Protein AF-A0A5B9T7N8-F1 (afdb_monomer_lite)

pLDDT: mean 96.8, std 2.48, range [81.75, 98.56]

Foldseek 3Di:
DALVVLVVLLVVVVVQCVVPNDVSADPLSLLSNLLSLQCVQLVVQRLLSCLLVVCNCSNQVDCSLVSLVVLVQDQVSVLSPVSNVLCVVCSVVSNVVSVVPDDSVNSCVVSVVRVVSSVSCVVRVVVSSVSVVVSCVVVVVNSDD

Secondary structure (DSSP, 8-state):
--HHHHHHHHHHHHHHHHHH-GGGS-HHHHHHHHHHHHHHHHHHHHHHHHHHTT-HHHHHTSTHHHHHHHTT--HHHHHHHHHHHHHHHHHHHHHHHHHTT--HHHHHHHTGGGHHHHHHHHTTHHHHHHHHHHHHHHTGGGT--

Radius of gyration: 15.0 Å; chains: 1; bounding box: 34×33×37 Å

Structure (mmCIF, N/CA/C/O backbone):
data_AF-A0A5B9T7N8-F1
#
_entry.id   AF-A0A5B9T7N8-F1
#
loop_
_atom_site.group_PDB
_atom_site.id
_atom_site.type_symbol
_atom_site.label_atom_id
_atom_site.label_alt_id
_atom_site.label_comp_id
_atom_site.label_asym_id
_atom_site.label_entity_id
_atom_site.label_seq_id
_atom_site.pdbx_PDB_ins_code
_atom_site.Cartn_x
_atom_site.Cartn_y
_atom_site.Cartn_z
_atom_site.occupancy
_atom_site.B_iso_or_equiv
_atom_site.auth_seq_id
_atom_site.auth_comp_id
_atom_site.auth_asym_id
_atom_site.auth_atom_id
_atom_site.pdbx_PDB_model_num
ATOM 1 N N . MET A 1 1 ? 16.228 -8.673 -9.950 1.00 86.31 1 MET A N 1
ATOM 2 C CA . MET A 1 1 ? 16.091 -8.116 -8.594 1.00 86.31 1 MET A CA 1
ATOM 3 C C . MET A 1 1 ? 15.338 -9.113 -7.751 1.00 86.31 1 MET A C 1
ATOM 5 O O . MET A 1 1 ? 14.657 -9.971 -8.307 1.00 86.31 1 MET A O 1
ATOM 9 N N . LYS A 1 2 ? 15.495 -9.010 -6.444 1.00 92.44 2 LYS A N 1
ATOM 10 C CA . LYS A 1 2 ? 14.717 -9.712 -5.429 1.00 92.44 2 LYS A CA 1
ATOM 11 C C . LYS A 1 2 ? 13.847 -8.698 -4.670 1.00 92.44 2 LYS A C 1
ATOM 13 O O . LYS A 1 2 ? 14.102 -7.501 -4.803 1.00 92.44 2 LYS A O 1
ATOM 18 N N . PRO A 1 3 ? 12.871 -9.142 -3.858 1.00 92.94 3 PRO A N 1
ATOM 19 C CA . PRO A 1 3 ? 12.032 -8.232 -3.076 1.00 92.94 3 PRO A CA 1
ATOM 20 C C . PRO A 1 3 ? 12.842 -7.263 -2.200 1.00 92.94 3 PRO A C 1
ATOM 22 O O . PRO A 1 3 ? 12.535 -6.077 -2.161 1.00 92.94 3 PRO A O 1
ATOM 25 N N . GLU A 1 4 ? 13.935 -7.739 -1.592 1.00 95.19 4 GLU A N 1
ATOM 26 C CA . GLU A 1 4 ? 14.867 -6.926 -0.791 1.00 95.19 4 GLU A CA 1
ATOM 27 C C . GLU A 1 4 ? 15.391 -5.683 -1.538 1.00 95.19 4 GLU A C 1
ATOM 29 O O . GLU A 1 4 ? 15.410 -4.595 -0.966 1.00 95.19 4 GLU A O 1
ATOM 34 N N . ASP A 1 5 ? 15.699 -5.80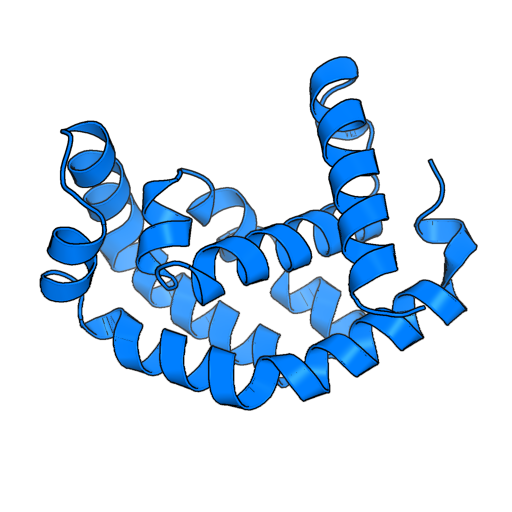6 -2.836 1.00 96.06 5 ASP A N 1
ATOM 35 C CA . ASP A 1 5 ? 16.168 -4.682 -3.660 1.00 96.06 5 ASP A CA 1
ATOM 36 C C . ASP A 1 5 ? 15.062 -3.623 -3.860 1.00 96.06 5 ASP A C 1
ATOM 38 O O . ASP A 1 5 ? 15.328 -2.424 -3.940 1.00 96.06 5 ASP A O 1
ATOM 42 N N . LEU A 1 6 ? 13.802 -4.058 -3.969 1.00 97.31 6 LEU A N 1
ATOM 43 C CA . LEU A 1 6 ? 12.656 -3.170 -4.184 1.00 97.31 6 LEU A CA 1
ATOM 44 C C . LEU A 1 6 ? 12.303 -2.403 -2.903 1.00 97.31 6 LEU A C 1
ATOM 46 O O . LEU A 1 6 ? 11.997 -1.213 -2.976 1.00 97.31 6 LEU A O 1
ATOM 50 N N . PHE A 1 7 ? 12.420 -3.039 -1.735 1.00 97.25 7 PHE A N 1
ATOM 51 C CA . PHE A 1 7 ? 12.289 -2.358 -0.443 1.00 97.25 7 PHE A CA 1
ATOM 52 C C . PHE A 1 7 ? 13.414 -1.343 -0.194 1.00 97.25 7 PHE A C 1
ATOM 54 O O . PHE A 1 7 ? 13.165 -0.272 0.367 1.00 97.25 7 PHE A O 1
ATOM 61 N N . GLU A 1 8 ? 14.637 -1.623 -0.654 1.00 97.06 8 GLU A N 1
ATOM 62 C CA . GLU A 1 8 ? 15.735 -0.653 -0.598 1.00 97.06 8 GLU A CA 1
ATOM 63 C C . GLU A 1 8 ? 15.440 0.578 -1.472 1.00 97.06 8 GLU A C 1
ATOM 65 O O . GLU A 1 8 ? 15.588 1.711 -1.011 1.00 97.06 8 GLU A O 1
ATOM 70 N N . LEU A 1 9 ? 14.936 0.376 -2.697 1.00 97.38 9 LEU A N 1
ATOM 71 C CA . LEU A 1 9 ? 14.468 1.472 -3.555 1.00 97.38 9 LEU A CA 1
ATOM 72 C C . LEU A 1 9 ? 13.320 2.257 -2.912 1.00 97.38 9 LEU A C 1
ATOM 74 O O . LEU A 1 9 ? 13.321 3.483 -2.952 1.00 97.38 9 LEU A O 1
ATOM 78 N N . SER A 1 10 ? 12.364 1.569 -2.286 1.00 97.12 10 SER A N 1
ATOM 79 C CA . SER A 1 10 ? 11.257 2.219 -1.582 1.00 97.12 10 SER A CA 1
ATOM 80 C C . SER A 1 10 ? 11.743 3.098 -0.428 1.00 97.12 10 SER A C 1
ATOM 82 O O . SER A 1 10 ? 11.194 4.178 -0.233 1.00 97.12 10 SER A O 1
ATOM 84 N N . THR A 1 11 ? 12.766 2.669 0.316 1.00 97.06 11 THR A N 1
ATOM 85 C CA . THR A 1 11 ? 13.424 3.509 1.337 1.00 97.06 11 THR A CA 1
ATOM 86 C C . THR A 1 11 ? 14.068 4.735 0.682 1.00 97.06 11 THR A C 1
ATOM 88 O O . THR A 1 11 ? 13.821 5.859 1.105 1.00 97.06 11 THR A O 1
ATOM 91 N N . GLN A 1 12 ? 14.765 4.501 -0.440 1.00 97.12 12 GLN A N 1
ATOM 92 C CA . GLN A 1 12 ? 15.235 5.486 -1.429 1.00 97.12 12 GLN A CA 1
ATOM 93 C C . GLN A 1 12 ? 14.254 6.655 -1.638 1.00 97.12 12 GLN A C 1
ATOM 95 O O . GLN A 1 12 ? 14.575 7.845 -1.606 1.00 97.12 12 GLN A O 1
ATOM 100 N N . TYR A 1 13 ? 13.017 6.261 -1.925 1.00 97.31 13 TYR A N 1
ATOM 101 C CA . TYR A 1 13 ? 11.940 7.149 -2.333 1.00 97.31 13 TYR A CA 1
ATOM 102 C C . TYR A 1 13 ? 11.304 7.890 -1.163 1.00 97.31 13 TYR A C 1
ATOM 104 O O . TYR A 1 13 ? 10.934 9.048 -1.343 1.00 97.31 13 TYR A O 1
ATOM 112 N N . TRP A 1 14 ? 11.207 7.265 0.014 1.00 95.50 14 TRP A N 1
ATOM 113 C CA . TRP A 1 14 ? 10.754 7.945 1.229 1.00 95.50 14 TRP A CA 1
ATOM 114 C C . TRP A 1 14 ? 11.659 9.122 1.579 1.00 95.50 14 TRP A C 1
ATOM 116 O O . TRP A 1 14 ? 11.161 10.238 1.705 1.00 95.50 14 TRP A O 1
ATOM 126 N N . ASP A 1 15 ? 12.976 8.904 1.609 1.00 96.06 15 ASP A N 1
ATOM 127 C CA . ASP A 1 15 ? 13.947 9.967 1.898 1.00 96.06 15 ASP A CA 1
ATOM 128 C C . ASP A 1 15 ? 13.787 11.142 0.917 1.00 96.06 15 ASP A C 1
ATOM 130 O O . ASP A 1 15 ? 13.760 12.313 1.297 1.00 96.06 15 ASP A O 1
ATOM 134 N N . ARG A 1 16 ? 13.605 10.836 -0.372 1.00 94.94 16 ARG A N 1
ATOM 135 C CA . ARG A 1 16 ? 13.425 11.858 -1.406 1.00 94.94 16 ARG A CA 1
ATOM 136 C C . ARG A 1 16 ? 12.097 12.608 -1.286 1.00 94.94 16 ARG A C 1
ATOM 138 O O . ARG A 1 16 ? 12.072 13.817 -1.515 1.00 94.94 16 ARG A O 1
ATOM 145 N N . LEU A 1 17 ? 11.009 11.920 -0.940 1.00 93.81 17 LEU A N 1
ATOM 146 C CA . LEU A 1 17 ? 9.712 12.553 -0.692 1.00 93.81 17 LEU A CA 1
ATOM 147 C C . LEU A 1 17 ? 9.773 13.514 0.490 1.00 93.81 17 LEU A C 1
ATOM 149 O O . LEU A 1 17 ? 9.243 14.620 0.386 1.00 93.81 17 LEU A O 1
ATOM 153 N N . ASP A 1 18 ? 10.446 13.118 1.567 1.00 93.88 18 ASP A N 1
ATOM 154 C CA . ASP A 1 18 ? 10.607 13.948 2.759 1.00 93.88 18 ASP A CA 1
ATOM 155 C C . ASP A 1 18 ? 11.441 15.204 2.465 1.00 93.88 18 ASP A C 1
ATOM 157 O O . ASP A 1 18 ? 11.131 16.294 2.951 1.00 93.88 18 ASP A O 1
ATOM 161 N N . GLU A 1 19 ? 12.474 15.087 1.626 1.00 95.25 19 GLU A N 1
ATOM 162 C CA . GLU A 1 19 ? 13.345 16.210 1.267 1.00 95.25 19 GLU A CA 1
ATOM 163 C C . 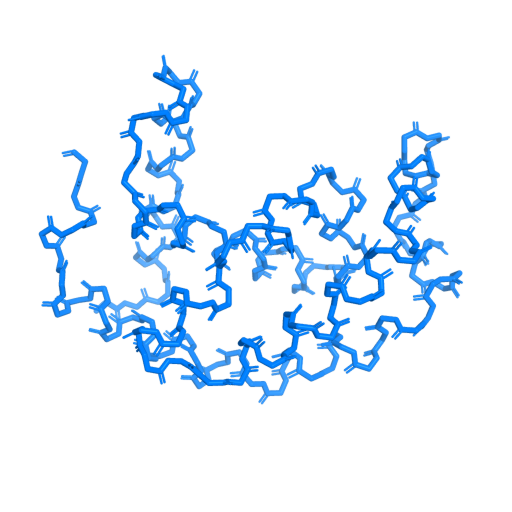GLU A 1 19 ? 12.758 17.142 0.194 1.00 95.25 19 GLU A C 1
ATOM 165 O O . GLU A 1 19 ? 12.976 18.356 0.239 1.00 95.25 19 GLU A O 1
ATOM 170 N N . GLN A 1 20 ? 12.074 16.588 -0.813 1.00 95.06 20 GLN A N 1
ATOM 171 C CA . GLN A 1 20 ? 11.763 17.286 -2.072 1.00 95.06 20 GLN A CA 1
ATOM 172 C C . GLN A 1 20 ? 10.266 17.297 -2.425 1.00 95.06 20 GLN A C 1
ATOM 174 O O . GLN A 1 20 ? 9.869 17.978 -3.372 1.00 95.06 20 GLN A O 1
ATOM 179 N N . GLY A 1 21 ? 9.426 16.593 -1.663 1.00 92.56 21 GLY A N 1
ATOM 180 C CA . GLY A 1 21 ? 7.979 16.524 -1.859 1.00 92.56 21 GLY A CA 1
ATOM 181 C C . GLY A 1 21 ? 7.537 15.561 -2.965 1.00 92.56 21 GLY A C 1
ATOM 182 O O . GLY A 1 21 ? 8.349 14.957 -3.665 1.00 92.56 21 GLY A O 1
ATOM 183 N N . ALA A 1 22 ? 6.216 15.431 -3.137 1.00 88.31 22 ALA A N 1
ATOM 184 C CA . ALA A 1 22 ? 5.593 14.446 -4.030 1.00 88.31 22 ALA A CA 1
ATOM 185 C C . ALA A 1 22 ? 6.049 14.538 -5.498 1.00 88.31 22 ALA A C 1
ATOM 187 O O . ALA A 1 22 ? 6.257 13.516 -6.136 1.00 88.31 22 ALA A O 1
ATOM 188 N N . GLU A 1 23 ? 6.285 15.742 -6.026 1.00 92.75 23 GLU A N 1
ATOM 189 C CA . GLU A 1 23 ? 6.701 15.938 -7.428 1.00 92.75 23 GLU A CA 1
ATOM 190 C C . GLU A 1 23 ? 8.119 15.422 -7.735 1.00 92.75 23 GLU A C 1
ATOM 192 O O . GLU A 1 23 ? 8.541 15.394 -8.892 1.00 92.75 23 GLU A O 1
ATOM 197 N N . SER A 1 24 ? 8.874 15.024 -6.708 1.00 94.38 24 SER A N 1
ATOM 198 C CA . SER A 1 24 ? 10.234 14.505 -6.854 1.00 94.38 24 SER A CA 1
ATOM 199 C C . SER A 1 24 ? 10.299 13.071 -7.384 1.00 94.38 24 SER A C 1
ATOM 201 O O . SER A 1 24 ? 11.382 12.648 -7.807 1.00 94.38 24 SER A O 1
ATOM 203 N N . LEU A 1 25 ? 9.173 12.347 -7.367 1.00 96.75 25 LEU A N 1
ATOM 204 C CA . LEU A 1 25 ? 9.037 10.983 -7.864 1.00 96.75 25 LEU A CA 1
ATOM 205 C C . LEU A 1 25 ? 8.182 10.937 -9.133 1.00 96.75 25 LEU A C 1
ATOM 207 O O . LEU A 1 25 ? 7.244 11.707 -9.320 1.00 96.75 25 LEU A O 1
ATOM 211 N N . ASN A 1 26 ? 8.492 9.985 -10.011 1.00 96.44 26 ASN A N 1
ATOM 212 C CA . ASN A 1 26 ? 7.649 9.667 -11.160 1.00 96.44 26 ASN A CA 1
ATOM 213 C C . ASN A 1 26 ? 6.567 8.625 -10.806 1.00 96.44 26 ASN A C 1
ATOM 215 O O . ASN A 1 26 ? 6.631 7.958 -9.772 1.00 96.44 26 ASN A O 1
ATOM 219 N N . ASP A 1 27 ? 5.595 8.432 -11.700 1.00 96.31 27 ASP A N 1
ATOM 220 C CA . ASP A 1 27 ? 4.468 7.507 -11.499 1.00 96.31 27 ASP A CA 1
ATOM 221 C C . ASP A 1 27 ? 4.888 6.057 -11.177 1.00 96.31 27 ASP A C 1
ATOM 223 O O . ASP A 1 27 ? 4.217 5.361 -10.410 1.00 96.31 27 ASP A O 1
ATOM 227 N N . GLU A 1 28 ? 5.986 5.572 -11.762 1.00 97.62 28 GLU A N 1
ATOM 228 C CA . GLU A 1 28 ? 6.484 4.205 -11.551 1.00 97.62 28 GLU A CA 1
ATOM 229 C C . GLU A 1 28 ? 7.100 4.072 -10.152 1.00 97.62 28 GLU A C 1
ATOM 231 O O . GLU A 1 28 ? 6.868 3.078 -9.465 1.00 97.62 28 GLU A O 1
ATOM 236 N N . GLN A 1 29 ? 7.814 5.103 -9.694 1.00 97.81 29 GLN A N 1
ATOM 237 C CA . GLN A 1 29 ? 8.379 5.182 -8.345 1.00 97.81 29 GLN A CA 1
ATOM 238 C C . GLN A 1 29 ? 7.280 5.295 -7.284 1.00 97.81 29 GLN A C 1
ATOM 240 O O . GLN A 1 29 ? 7.313 4.558 -6.302 1.00 97.81 29 GLN A O 1
ATOM 245 N N . HIS A 1 30 ? 6.255 6.124 -7.514 1.00 97.44 30 HIS A N 1
ATOM 246 C CA . HIS A 1 30 ? 5.074 6.182 -6.646 1.00 97.44 30 HIS A CA 1
ATOM 247 C C . HIS A 1 30 ? 4.346 4.836 -6.565 1.00 97.44 30 HIS A C 1
ATOM 249 O O . HIS A 1 30 ? 3.921 4.430 -5.484 1.00 97.44 30 HIS A O 1
ATOM 255 N N . THR A 1 31 ? 4.234 4.122 -7.690 1.00 97.94 31 THR A N 1
ATOM 256 C CA . THR A 1 31 ? 3.630 2.782 -7.724 1.00 97.94 31 THR A CA 1
ATOM 257 C C . THR A 1 31 ? 4.452 1.783 -6.909 1.00 97.94 31 THR A C 1
ATOM 259 O O . THR A 1 31 ? 3.872 1.032 -6.127 1.00 97.94 31 THR A O 1
ATOM 262 N N . LEU A 1 32 ? 5.785 1.780 -7.052 1.00 98.06 32 LEU A N 1
ATOM 263 C CA . LEU A 1 32 ? 6.656 0.892 -6.274 1.00 98.06 32 LEU A CA 1
ATOM 264 C C . LEU A 1 32 ? 6.573 1.205 -4.777 1.00 98.06 32 LEU A C 1
ATOM 266 O O . LEU A 1 32 ? 6.405 0.295 -3.972 1.00 98.06 32 LEU A O 1
ATOM 270 N N . LEU A 1 33 ? 6.620 2.490 -4.423 1.00 97.56 33 LEU A N 1
ATOM 271 C CA . LEU A 1 33 ? 6.480 2.958 -3.050 1.00 97.56 33 LEU A CA 1
ATOM 272 C C . LEU A 1 33 ? 5.160 2.493 -2.424 1.00 97.56 33 LEU A C 1
ATOM 274 O O . LEU A 1 33 ? 5.151 1.951 -1.322 1.00 97.56 33 LEU A O 1
ATOM 278 N N . ALA A 1 34 ? 4.046 2.667 -3.142 1.00 97.88 34 ALA A N 1
ATOM 279 C CA . ALA A 1 34 ? 2.733 2.229 -2.685 1.00 97.88 34 ALA A CA 1
ATOM 280 C C . ALA A 1 34 ? 2.653 0.703 -2.528 1.00 97.88 34 ALA A C 1
ATOM 282 O O . ALA A 1 34 ? 2.061 0.232 -1.562 1.00 97.88 34 ALA A O 1
ATOM 283 N N . LEU A 1 35 ? 3.257 -0.068 -3.441 1.00 97.94 35 LEU A N 1
ATOM 284 C CA . LEU A 1 35 ? 3.284 -1.532 -3.371 1.00 97.94 35 LEU A CA 1
ATOM 285 C C . LEU A 1 35 ? 4.102 -2.039 -2.172 1.00 97.94 35 LEU A C 1
ATOM 287 O O . LEU A 1 35 ? 3.631 -2.914 -1.451 1.00 97.94 35 LEU A O 1
ATOM 291 N N . CYS A 1 36 ? 5.291 -1.479 -1.932 1.00 97.94 36 CYS A N 1
ATOM 292 C CA . CYS A 1 36 ? 6.114 -1.827 -0.771 1.00 97.94 36 CYS A CA 1
ATOM 293 C C . CYS A 1 36 ? 5.430 -1.445 0.546 1.00 97.94 36 CYS A C 1
ATOM 295 O O . CYS A 1 36 ? 5.447 -2.223 1.497 1.00 97.94 36 CYS A O 1
ATOM 297 N N . TYR A 1 37 ? 4.805 -0.266 0.604 1.00 97.56 37 TYR A N 1
A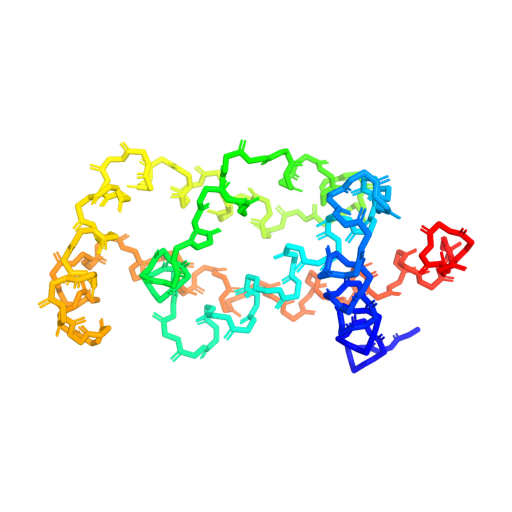TOM 298 C CA . TYR A 1 37 ? 4.086 0.172 1.797 1.00 97.56 37 TYR A CA 1
ATOM 299 C C . TYR A 1 37 ? 2.847 -0.692 2.073 1.00 97.56 37 TYR A C 1
ATOM 301 O O . TYR A 1 37 ? 2.632 -1.105 3.210 1.00 97.56 37 TYR A O 1
ATOM 309 N N . LEU A 1 38 ? 2.073 -1.015 1.029 1.00 98.06 38 LEU A N 1
ATOM 310 C CA . LEU A 1 38 ? 0.957 -1.959 1.094 1.00 98.06 38 LEU A CA 1
ATOM 311 C C . LEU A 1 38 ? 1.394 -3.289 1.711 1.00 98.06 38 LEU A C 1
ATOM 313 O O . LEU A 1 38 ? 0.782 -3.725 2.680 1.00 98.06 38 LEU A O 1
ATOM 317 N N . ASP A 1 39 ? 2.439 -3.910 1.160 1.00 98.19 39 ASP A N 1
ATOM 318 C CA . ASP A 1 39 ? 2.914 -5.212 1.631 1.00 98.19 39 ASP A CA 1
ATOM 319 C C . ASP A 1 39 ? 3.346 -5.141 3.096 1.00 98.19 39 ASP A C 1
ATOM 321 O O . ASP A 1 39 ? 2.861 -5.911 3.918 1.00 98.19 39 ASP A O 1
ATOM 325 N N . ALA A 1 40 ? 4.156 -4.144 3.466 1.00 97.69 40 ALA A N 1
ATOM 326 C CA . ALA A 1 40 ? 4.606 -3.977 4.845 1.00 97.69 40 ALA A CA 1
ATOM 327 C C . ALA A 1 40 ? 3.437 -3.894 5.844 1.00 97.69 40 ALA A C 1
ATOM 329 O O . ALA A 1 40 ? 3.461 -4.569 6.871 1.00 97.69 40 ALA A O 1
ATOM 330 N N . GLN A 1 41 ? 2.396 -3.111 5.538 1.00 98.25 41 GLN A N 1
ATOM 331 C CA . GLN A 1 41 ? 1.261 -2.951 6.453 1.00 98.25 41 GLN A CA 1
ATOM 332 C C . GLN A 1 41 ? 0.329 -4.165 6.466 1.00 98.25 41 GLN A C 1
ATOM 334 O O . GLN A 1 41 ? -0.120 -4.582 7.535 1.00 98.25 41 GLN A O 1
ATOM 339 N N . VAL A 1 42 ? 0.043 -4.758 5.302 1.00 98.12 42 VAL A N 1
ATOM 340 C CA . VAL A 1 42 ? -0.881 -5.897 5.217 1.00 98.12 42 VAL A CA 1
ATOM 341 C C . VAL A 1 42 ? -0.271 -7.152 5.842 1.00 98.12 42 VAL A C 1
ATOM 343 O O . VAL A 1 42 ? -0.982 -7.896 6.515 1.00 98.12 42 VAL A O 1
ATOM 346 N N . GLN A 1 43 ? 1.039 -7.366 5.712 1.00 97.12 43 GLN A N 1
ATOM 347 C CA . GLN A 1 43 ? 1.738 -8.472 6.380 1.00 97.12 43 GLN A CA 1
ATOM 348 C C . GLN A 1 43 ? 1.788 -8.309 7.907 1.00 97.12 43 GLN A C 1
ATOM 350 O O . GLN A 1 43 ? 1.813 -9.306 8.626 1.00 97.12 43 GLN A O 1
ATOM 355 N N . GLU A 1 44 ? 1.796 -7.073 8.417 1.00 97.38 44 GLU A N 1
ATOM 356 C CA . GLU A 1 44 ? 1.861 -6.802 9.857 1.00 97.38 44 GLU A CA 1
ATOM 357 C C . GLU A 1 44 ? 0.483 -6.852 10.536 1.00 97.38 44 GLU A C 1
ATOM 359 O O . GLU A 1 44 ? 0.330 -7.483 11.582 1.00 97.38 44 GLU A O 1
ATOM 364 N N . GLY A 1 45 ? -0.532 -6.223 9.937 1.00 97.12 45 GLY A N 1
ATOM 365 C CA . GLY A 1 45 ? -1.858 -6.089 10.551 1.00 97.12 45 GLY A CA 1
ATOM 366 C C . GLY A 1 45 ? -3.015 -5.963 9.560 1.00 97.12 45 GLY A C 1
ATOM 367 O O . GLY A 1 45 ? -4.093 -5.483 9.920 1.00 97.12 45 GLY A O 1
ATOM 368 N N . GLY A 1 46 ? -2.817 -6.393 8.315 1.00 98.25 46 GLY A N 1
ATOM 369 C CA . GLY A 1 46 ? -3.857 -6.393 7.291 1.00 98.25 46 GLY A CA 1
ATOM 370 C C . GLY A 1 46 ? -4.189 -5.009 6.723 1.00 98.25 46 GLY A C 1
ATOM 371 O O . GLY A 1 46 ? -3.562 -3.992 7.030 1.00 98.25 46 GLY A O 1
ATOM 372 N N . PHE A 1 47 ? -5.227 -4.950 5.892 1.00 98.56 47 PHE A N 1
ATOM 373 C CA . PHE A 1 47 ? -5.714 -3.702 5.300 1.00 98.56 47 PHE A CA 1
ATOM 374 C C . PHE A 1 47 ? -6.205 -2.699 6.347 1.00 98.56 47 PHE A C 1
ATOM 376 O O . PHE A 1 47 ? -6.119 -1.492 6.132 1.00 98.56 47 PHE A O 1
ATOM 383 N N . VAL A 1 48 ? -6.690 -3.170 7.497 1.00 98.50 48 VAL A N 1
ATOM 384 C CA . VAL A 1 48 ? -7.070 -2.277 8.598 1.00 98.50 48 VAL A CA 1
ATOM 385 C C . VAL A 1 48 ? -5.849 -1.548 9.157 1.00 98.50 48 VAL A C 1
ATOM 387 O O . VAL A 1 48 ? -5.950 -0.350 9.405 1.00 98.50 48 VAL A O 1
ATOM 390 N N . GLN A 1 49 ? -4.693 -2.213 9.290 1.00 98.44 49 GLN A N 1
ATOM 391 C CA . GLN A 1 49 ? -3.447 -1.541 9.670 1.00 98.44 49 GLN A CA 1
ATOM 392 C C . GLN A 1 49 ? -3.040 -0.496 8.629 1.00 98.44 49 GLN A C 1
ATOM 394 O O . GLN A 1 49 ? -2.785 0.646 8.997 1.00 98.44 49 GLN A O 1
ATOM 399 N N . LEU A 1 50 ? -3.072 -0.843 7.336 1.00 98.44 50 LEU A N 1
ATOM 400 C CA . LEU A 1 50 ? -2.785 0.101 6.246 1.00 98.44 50 LEU A CA 1
ATOM 401 C C . LEU A 1 50 ? -3.623 1.388 6.340 1.00 98.44 50 LEU A C 1
ATOM 403 O O . LEU A 1 50 ? -3.137 2.483 6.062 1.00 98.44 50 LEU A O 1
ATOM 407 N N . ILE A 1 51 ? -4.901 1.251 6.686 1.00 98.38 51 ILE A N 1
ATOM 408 C CA . ILE A 1 51 ? -5.816 2.385 6.816 1.00 98.38 51 ILE A CA 1
ATOM 409 C C . ILE A 1 51 ? -5.535 3.153 8.113 1.00 98.38 51 ILE A C 1
ATOM 411 O O . ILE A 1 51 ? -5.453 4.377 8.094 1.00 98.38 51 ILE A O 1
ATOM 415 N N . ALA A 1 52 ? -5.332 2.447 9.228 1.00 98.00 52 ALA A N 1
ATOM 416 C CA . ALA A 1 52 ? -5.069 3.041 10.536 1.00 98.00 52 ALA A CA 1
ATOM 417 C C . ALA A 1 52 ? -3.775 3.876 10.583 1.00 98.00 52 ALA A C 1
ATOM 419 O O . ALA A 1 52 ? -3.690 4.808 11.380 1.00 98.00 52 ALA A O 1
ATOM 420 N N . THR A 1 53 ? -2.788 3.600 9.721 1.00 95.75 53 THR A N 1
ATOM 421 C CA . THR A 1 53 ? -1.569 4.423 9.601 1.00 95.75 53 THR A CA 1
ATOM 422 C C . THR A 1 53 ? -1.769 5.729 8.821 1.00 95.75 53 THR A C 1
ATOM 424 O O . THR A 1 53 ? -0.831 6.518 8.716 1.00 95.75 53 THR A O 1
ATOM 427 N N . GLY A 1 54 ? -2.964 5.975 8.269 1.00 91.75 54 GLY A N 1
ATOM 428 C CA . GLY A 1 54 ? -3.295 7.189 7.512 1.00 91.75 54 GLY A CA 1
ATOM 429 C C . GLY A 1 54 ? -2.838 7.177 6.049 1.00 91.75 54 GLY A C 1
ATOM 430 O O . GLY A 1 54 ? -2.922 8.193 5.366 1.00 91.75 54 GLY A O 1
ATOM 431 N N . PHE A 1 55 ? -2.365 6.035 5.544 1.00 89.44 55 PHE A N 1
ATOM 432 C CA . PHE A 1 55 ? -1.901 5.875 4.158 1.00 89.44 55 PHE A CA 1
ATOM 433 C C . PHE A 1 55 ? -2.908 5.146 3.254 1.00 89.44 55 PHE A C 1
ATOM 435 O O . PHE A 1 55 ? -2.613 4.872 2.085 1.00 89.44 55 PHE A O 1
ATOM 442 N N . GLY A 1 56 ? -4.114 4.874 3.764 1.00 92.38 56 GLY A N 1
ATOM 443 C CA . GLY A 1 56 ? -5.203 4.253 3.011 1.00 92.38 56 GLY A CA 1
ATOM 444 C C . GLY A 1 56 ? -5.535 5.013 1.725 1.00 92.38 56 GLY A C 1
ATOM 445 O O . GLY A 1 56 ? -5.550 4.412 0.652 1.00 92.38 56 GLY A O 1
ATOM 446 N N . GLU A 1 57 ? -5.710 6.336 1.795 1.00 93.81 57 GLU A N 1
ATOM 447 C CA . GLU A 1 57 ? -5.979 7.181 0.621 1.00 93.81 57 GLU A CA 1
ATOM 448 C C . GLU A 1 57 ? -4.875 7.058 -0.441 1.00 93.81 57 GLU A C 1
ATOM 450 O O . GLU A 1 57 ? -5.161 6.833 -1.622 1.00 93.81 57 GLU A O 1
ATOM 455 N N . TYR A 1 58 ? -3.610 7.131 -0.017 1.00 93.25 58 TYR A N 1
ATOM 456 C CA . TYR A 1 58 ? -2.464 7.086 -0.921 1.00 93.25 58 TYR A CA 1
ATOM 457 C C . TYR A 1 58 ? -2.384 5.771 -1.711 1.00 93.25 58 TYR A C 1
ATOM 459 O O . TYR A 1 58 ? -2.035 5.793 -2.892 1.00 93.25 58 TYR A O 1
ATOM 467 N N . VAL A 1 59 ? -2.730 4.637 -1.094 1.00 95.69 59 VAL A N 1
ATOM 468 C CA . VAL A 1 59 ? -2.674 3.315 -1.742 1.00 95.69 59 VAL A CA 1
ATOM 469 C C . VAL A 1 59 ? -3.974 2.968 -2.478 1.00 95.69 59 VAL A C 1
ATOM 471 O O . VAL A 1 59 ? -3.926 2.382 -3.561 1.00 95.69 59 VAL A O 1
ATOM 474 N N . LEU A 1 60 ? -5.136 3.321 -1.919 1.00 96.75 60 LEU A N 1
ATOM 475 C CA . LEU A 1 60 ? -6.445 2.822 -2.364 1.00 96.75 60 LEU A CA 1
ATOM 476 C C . LEU A 1 60 ? -7.225 3.804 -3.250 1.00 96.75 60 LEU A C 1
ATOM 478 O O . LEU A 1 60 ? -8.102 3.374 -4.005 1.00 96.75 60 LEU A O 1
ATOM 482 N N . LEU A 1 61 ? -6.938 5.110 -3.195 1.00 93.56 61 LEU A N 1
ATOM 483 C CA . LEU A 1 61 ? -7.613 6.109 -4.038 1.00 93.56 61 LEU A CA 1
ATOM 484 C C . LEU A 1 61 ? -6.792 6.533 -5.260 1.00 93.56 61 LEU A C 1
ATOM 486 O 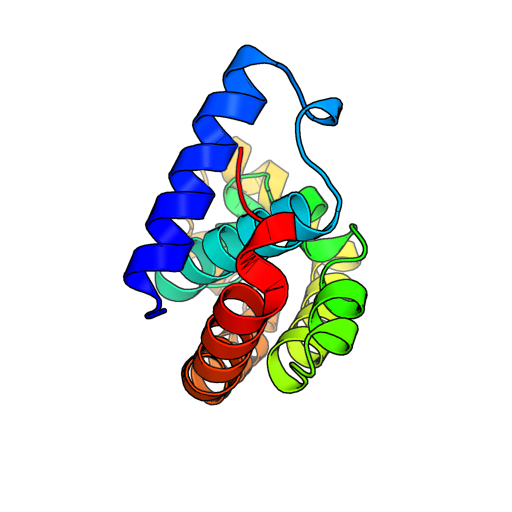O . LEU A 1 61 ? -7.384 6.885 -6.285 1.00 93.56 61 LEU A O 1
ATOM 490 N N . ASN A 1 62 ? -5.466 6.407 -5.207 1.00 92.94 62 ASN A N 1
ATOM 491 C CA . ASN A 1 62 ? -4.585 6.605 -6.359 1.00 92.94 62 ASN A CA 1
ATOM 492 C C . ASN A 1 62 ? -4.643 5.426 -7.355 1.00 92.94 62 ASN A C 1
ATOM 494 O O . ASN A 1 62 ? -5.045 4.317 -6.994 1.00 92.94 62 ASN A O 1
ATOM 498 N N . PRO A 1 63 ? -4.219 5.611 -8.624 1.00 94.19 63 PRO A N 1
ATOM 499 C CA . PRO A 1 63 ? -4.310 4.589 -9.674 1.00 94.19 63 PRO A CA 1
ATOM 500 C C . PRO A 1 63 ? -3.255 3.464 -9.556 1.00 94.19 63 PRO A C 1
ATOM 502 O O . PRO A 1 63 ? -2.732 2.985 -10.564 1.00 94.19 63 PRO A O 1
ATOM 505 N N . VAL A 1 64 ? -2.944 3.007 -8.338 1.00 95.94 64 VAL A N 1
ATOM 506 C CA . VAL A 1 64 ? -1.942 1.960 -8.067 1.00 95.94 64 VAL A CA 1
ATOM 507 C C . VAL A 1 64 ? -2.331 0.646 -8.747 1.00 95.94 64 VAL A C 1
ATOM 509 O O . VAL A 1 64 ? -1.524 0.065 -9.470 1.00 95.94 64 VAL A O 1
ATOM 512 N N . ALA A 1 65 ? -3.589 0.213 -8.612 1.00 97.00 65 ALA A N 1
ATOM 513 C CA . ALA A 1 65 ? -4.086 -1.009 -9.251 1.00 97.00 65 ALA A CA 1
ATOM 514 C C . ALA A 1 65 ? -3.917 -0.983 -10.785 1.00 97.00 65 ALA A C 1
ATOM 516 O O . ALA A 1 65 ? -3.537 -1.988 -11.389 1.00 97.00 65 ALA A O 1
ATOM 517 N N . ASP A 1 66 ? -4.138 0.171 -11.421 1.00 97.50 66 ASP A N 1
ATOM 518 C CA . ASP A 1 66 ? -3.940 0.344 -12.863 1.00 97.50 66 ASP A CA 1
ATOM 519 C C . ASP A 1 66 ? -2.464 0.327 -13.262 1.00 97.50 66 ASP A C 1
ATOM 521 O O . ASP A 1 66 ? -2.107 -0.279 -14.278 1.00 97.50 66 ASP A O 1
ATOM 525 N N . SER A 1 67 ? -1.589 0.942 -12.465 1.00 97.69 67 SER A N 1
ATOM 526 C CA . SER A 1 67 ? -0.142 0.857 -12.674 1.00 97.69 67 SER A CA 1
ATOM 527 C C . SER A 1 67 ? 0.367 -0.579 -12.575 1.00 97.69 67 SER A C 1
ATOM 529 O O . SER A 1 67 ? 1.055 -1.042 -13.483 1.00 97.69 67 SER A O 1
ATOM 531 N N . LEU A 1 68 ? -0.052 -1.329 -11.557 1.00 98.12 68 LEU A N 1
ATOM 532 C CA . LEU A 1 68 ? 0.332 -2.732 -11.386 1.00 98.12 68 LEU A CA 1
ATOM 533 C C . LEU A 1 68 ? -0.152 -3.609 -12.557 1.00 98.12 68 LEU A C 1
ATOM 535 O O . LEU A 1 68 ? 0.591 -4.455 -13.058 1.00 98.12 68 LEU A O 1
ATOM 539 N N . ARG A 1 69 ? -1.347 -3.353 -13.108 1.00 98.25 69 ARG A N 1
ATOM 540 C CA . ARG A 1 69 ? -1.807 -4.036 -14.337 1.00 98.25 69 ARG A CA 1
ATOM 541 C C . ARG A 1 69 ? -0.872 -3.788 -15.525 1.00 98.25 69 ARG A C 1
ATOM 543 O O . ARG A 1 69 ? -0.646 -4.704 -16.324 1.00 98.25 69 ARG A O 1
ATOM 550 N N . ARG A 1 70 ? -0.293 -2.584 -15.652 1.00 97.88 70 ARG A N 1
ATOM 551 C CA . ARG A 1 70 ? 0.729 -2.284 -16.678 1.00 97.88 70 ARG A CA 1
ATOM 552 C C . ARG A 1 70 ? 2.014 -3.080 -16.455 1.00 97.88 70 ARG A C 1
ATOM 554 O O . ARG A 1 70 ? 2.650 -3.464 -17.436 1.00 97.88 70 ARG A O 1
ATOM 561 N N . TRP A 1 71 ? 2.330 -3.413 -15.204 1.00 98.19 71 TRP A N 1
ATOM 562 C CA . TRP A 1 71 ? 3.448 -4.287 -14.832 1.00 98.19 71 TRP A CA 1
ATOM 563 C C . TRP A 1 71 ? 3.161 -5.774 -15.066 1.00 98.19 71 TRP A C 1
ATOM 565 O O . TRP A 1 71 ? 4.026 -6.606 -14.832 1.00 98.19 71 TRP A O 1
ATOM 575 N N . ARG A 1 72 ? 1.970 -6.115 -15.586 1.00 98.06 72 ARG A N 1
ATOM 576 C CA . ARG A 1 72 ? 1.460 -7.485 -15.791 1.00 98.06 72 ARG A CA 1
ATOM 577 C C . ARG A 1 72 ? 1.073 -8.232 -14.510 1.00 98.06 72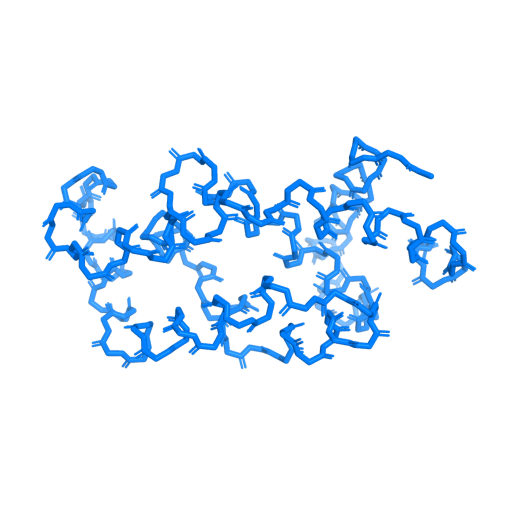 ARG A C 1
ATOM 579 O O . ARG A 1 72 ? 0.706 -9.401 -14.612 1.00 98.06 72 ARG A O 1
ATOM 586 N N . ILE A 1 73 ? 1.045 -7.541 -13.374 1.00 98.31 73 ILE A N 1
ATOM 587 C CA . ILE A 1 73 ? 0.519 -8.014 -12.087 1.00 98.31 73 ILE A CA 1
ATOM 588 C C . ILE A 1 73 ? -1.010 -8.065 -12.171 1.00 98.31 73 ILE A C 1
ATOM 590 O O . ILE A 1 73 ? -1.631 -7.200 -12.804 1.00 98.31 73 ILE A O 1
ATOM 594 N N . LYS A 1 74 ? -1.643 -9.096 -11.596 1.00 94.94 74 LYS A N 1
ATOM 595 C CA . LYS A 1 74 ? -3.085 -9.335 -11.810 1.00 94.94 74 LYS A CA 1
ATOM 596 C C . LYS A 1 74 ? -3.893 -9.590 -10.552 1.00 94.94 74 LYS A C 1
ATOM 598 O O . LYS A 1 74 ? -5.077 -9.247 -10.569 1.00 94.94 74 LYS A O 1
ATOM 603 N N . ALA A 1 75 ? -3.331 -10.230 -9.536 1.00 98.06 75 ALA A N 1
ATOM 604 C CA . ALA A 1 75 ? -4.094 -10.640 -8.368 1.00 98.06 75 ALA A CA 1
ATOM 605 C C . ALA A 1 75 ? -4.212 -9.490 -7.362 1.00 98.06 75 ALA A C 1
ATOM 607 O O . ALA A 1 75 ? -5.337 -9.085 -7.064 1.00 98.06 75 ALA A O 1
ATOM 608 N N . ILE A 1 76 ? -3.097 -8.855 -6.990 1.00 98.31 76 ILE A N 1
ATOM 609 C CA . ILE A 1 76 ? -3.059 -7.675 -6.115 1.00 98.31 76 ILE A CA 1
ATOM 610 C C . ILE A 1 76 ? -4.008 -6.569 -6.614 1.00 98.31 76 ILE A C 1
ATOM 612 O O . ILE A 1 76 ? -4.831 -6.107 -5.827 1.00 98.31 76 ILE A O 1
ATOM 616 N N . PRO A 1 77 ? -4.030 -6.179 -7.910 1.00 98.31 77 PRO A N 1
ATOM 617 C CA . PRO A 1 77 ? -4.998 -5.206 -8.408 1.00 98.31 77 PRO A CA 1
ATOM 618 C C . PRO A 1 77 ? -6.459 -5.557 -8.133 1.00 98.31 77 PRO A C 1
ATOM 620 O O . PRO A 1 77 ? -7.255 -4.648 -7.957 1.00 98.31 77 PRO A O 1
ATOM 623 N N . LYS A 1 78 ? -6.848 -6.839 -8.131 1.00 98.06 78 LYS A N 1
ATOM 624 C CA . LYS A 1 78 ? -8.236 -7.234 -7.829 1.00 98.06 78 LYS A CA 1
ATOM 625 C C . LYS A 1 78 ? -8.550 -7.052 -6.349 1.00 98.06 78 LYS A C 1
ATOM 627 O O . LYS A 1 78 ? -9.622 -6.543 -6.037 1.00 98.06 78 LYS A O 1
ATOM 632 N N . VAL A 1 79 ? -7.608 -7.423 -5.481 1.00 98.31 79 VAL A N 1
ATOM 633 C CA . VAL A 1 79 ? -7.715 -7.202 -4.034 1.00 98.31 79 VAL A CA 1
ATOM 634 C C . VAL A 1 79 ? -7.830 -5.704 -3.747 1.00 98.31 79 VAL A C 1
ATOM 636 O O . VAL A 1 79 ? -8.727 -5.292 -3.021 1.00 98.31 79 VAL A O 1
ATOM 639 N N . LEU A 1 80 ? -7.016 -4.868 -4.402 1.00 98.19 80 LEU A N 1
ATOM 640 C CA . LEU A 1 80 ? -7.058 -3.412 -4.234 1.00 98.19 80 LEU A CA 1
ATOM 641 C C . LEU A 1 80 ? -8.394 -2.783 -4.653 1.00 98.19 80 LEU A C 1
ATOM 643 O O . LEU A 1 80 ? -8.867 -1.884 -3.965 1.00 98.19 80 LEU A O 1
ATOM 647 N N . GLU A 1 81 ? -9.041 -3.249 -5.728 1.00 97.75 81 GLU A N 1
ATOM 648 C CA . GLU A 1 81 ? -10.381 -2.740 -6.083 1.00 97.75 81 GLU A CA 1
ATOM 649 C C . GLU A 1 81 ? -11.421 -3.071 -5.003 1.00 97.75 81 GLU A C 1
ATOM 651 O O . GLU A 1 81 ? -12.306 -2.264 -4.718 1.00 97.75 81 GLU A O 1
ATOM 656 N N . GLN A 1 82 ? -11.324 -4.250 -4.382 1.00 98.00 82 GLN A N 1
ATOM 657 C CA . GLN A 1 82 ? -12.222 -4.637 -3.294 1.00 98.00 82 GLN A CA 1
ATOM 658 C C . GLN A 1 82 ? -11.918 -3.868 -2.004 1.00 98.00 82 GLN A C 1
ATOM 660 O O . GLN A 1 82 ? -12.837 -3.328 -1.385 1.00 98.00 82 GLN A O 1
ATOM 665 N N . ALA A 1 83 ? -10.637 -3.724 -1.660 1.00 98.12 83 ALA A N 1
ATOM 666 C CA . ALA A 1 83 ? -10.178 -2.916 -0.535 1.00 98.12 83 ALA A CA 1
ATOM 667 C C . ALA A 1 83 ? -10.610 -1.454 -0.679 1.00 98.12 83 ALA A C 1
ATOM 669 O O . ALA A 1 83 ? -11.079 -0.859 0.285 1.00 98.12 83 ALA A O 1
ATOM 670 N N . LYS A 1 84 ? -10.557 -0.894 -1.893 1.00 98.31 84 LYS A N 1
ATOM 671 C CA . LYS A 1 84 ? -11.048 0.455 -2.191 1.00 98.31 84 LYS A CA 1
ATOM 672 C C . LYS A 1 84 ? -12.533 0.621 -1.871 1.00 98.31 84 LYS A C 1
ATOM 674 O O . LYS A 1 84 ? -12.911 1.637 -1.294 1.00 98.31 84 LYS A O 1
ATOM 679 N N . MET A 1 85 ? -13.378 -0.355 -2.212 1.00 98.06 85 MET A N 1
ATOM 680 C CA . MET A 1 85 ? -14.812 -0.291 -1.895 1.00 98.06 85 MET A CA 1
ATOM 681 C C . MET A 1 85 ? -15.065 -0.294 -0.383 1.00 98.06 85 MET A C 1
ATOM 683 O O . MET A 1 85 ? -15.909 0.463 0.097 1.00 98.06 85 MET A O 1
ATOM 687 N N . LEU A 1 86 ? -14.329 -1.113 0.376 1.00 98.06 86 LEU A N 1
ATOM 688 C CA . LEU A 1 86 ? -14.436 -1.123 1.838 1.00 98.06 86 LEU A CA 1
ATOM 689 C C . LEU A 1 86 ? -13.853 0.148 2.463 1.00 98.06 86 LEU A C 1
ATOM 691 O O . LEU A 1 86 ? -14.458 0.706 3.375 1.00 98.06 86 LEU A O 1
ATOM 695 N N . TYR A 1 87 ? -12.742 0.659 1.936 1.00 98.38 87 TYR A N 1
ATOM 696 C CA . TYR A 1 87 ? -12.149 1.922 2.370 1.00 98.38 87 TYR A CA 1
ATOM 697 C C . TYR A 1 87 ? -13.100 3.101 2.159 1.00 98.38 87 TYR A C 1
ATOM 699 O O . TYR A 1 87 ? -13.300 3.900 3.063 1.00 98.38 87 TYR A O 1
ATOM 707 N N . GLN A 1 88 ? -13.795 3.173 1.025 1.00 97.94 88 GLN A N 1
ATOM 708 C CA . GLN A 1 88 ? -14.813 4.207 0.803 1.00 97.94 88 GLN A CA 1
ATOM 709 C C . GLN A 1 88 ? -15.982 4.134 1.796 1.00 97.94 88 GLN A C 1
ATOM 711 O O . GLN A 1 88 ? -16.665 5.132 2.012 1.00 97.94 88 GLN A O 1
ATOM 716 N N . LYS A 1 89 ? -16.238 2.960 2.380 1.00 98.00 89 LYS A N 1
ATOM 717 C CA . LYS A 1 89 ? -17.315 2.749 3.350 1.00 98.00 89 LYS A CA 1
ATOM 718 C C . LYS A 1 89 ? -16.873 2.995 4.794 1.00 98.00 89 LYS A C 1
ATOM 720 O O . LYS A 1 89 ? -17.669 3.505 5.578 1.00 98.00 89 LYS A O 1
ATOM 725 N N . TYR A 1 90 ? -15.651 2.599 5.145 1.00 98.25 90 TYR A N 1
ATOM 726 C CA . TYR A 1 90 ? -15.184 2.520 6.533 1.00 98.25 90 TYR A CA 1
ATOM 727 C C . TYR A 1 90 ? -13.888 3.291 6.812 1.00 98.25 90 TYR A C 1
ATOM 729 O O . TYR A 1 90 ? -13.537 3.455 7.974 1.00 98.25 90 TYR A O 1
ATOM 737 N N . GLY A 1 91 ? -13.183 3.766 5.785 1.00 97.75 91 GLY A N 1
ATOM 738 C CA . GLY A 1 91 ? -11.845 4.356 5.879 1.00 97.75 91 GLY A CA 1
ATOM 739 C C . GLY A 1 91 ? -11.765 5.519 6.859 1.00 97.75 91 GLY A C 1
ATOM 740 O O . GLY A 1 91 ? -11.029 5.430 7.835 1.00 97.75 91 GLY A O 1
ATOM 741 N N . GLU A 1 92 ? -12.613 6.535 6.672 1.00 97.88 92 GLU A N 1
ATOM 742 C CA . GLU A 1 92 ? -12.692 7.703 7.567 1.00 97.88 92 GLU A CA 1
ATOM 743 C C . GLU A 1 92 ? -12.974 7.289 9.023 1.00 97.88 92 GLU A C 1
ATOM 745 O O . GLU A 1 92 ? -12.395 7.830 9.963 1.00 97.88 92 GLU A O 1
ATOM 750 N N . GLN A 1 93 ? -13.831 6.283 9.228 1.00 98.38 93 GLN A N 1
ATOM 751 C CA . GLN A 1 93 ? -14.140 5.787 10.567 1.00 98.38 93 GLN A CA 1
ATOM 752 C C . GLN A 1 93 ? -12.941 5.067 11.202 1.00 98.38 93 GLN A C 1
ATOM 754 O O . GLN A 1 93 ? -12.687 5.252 12.391 1.00 98.38 93 GLN A O 1
ATOM 759 N N . ILE A 1 94 ? -12.223 4.240 10.439 1.00 98.56 94 ILE A N 1
ATOM 760 C CA . ILE A 1 94 ? -11.028 3.529 10.912 1.00 98.56 94 ILE A CA 1
ATOM 761 C C . ILE A 1 94 ? -9.932 4.536 11.268 1.00 98.56 94 ILE A C 1
ATOM 763 O O . ILE A 1 94 ? -9.379 4.455 12.360 1.00 98.56 94 ILE A O 1
ATOM 767 N N . GLU A 1 95 ? -9.659 5.500 10.387 1.00 98.25 95 GLU A N 1
ATOM 768 C CA . GLU A 1 95 ? -8.658 6.555 10.597 1.00 98.25 95 GLU A CA 1
ATOM 769 C C . GLU A 1 95 ? -8.974 7.395 11.843 1.00 98.25 95 GLU A C 1
ATOM 771 O O . GLU A 1 95 ? -8.087 7.654 12.661 1.00 98.25 95 GLU A O 1
ATOM 776 N N . GLN A 1 96 ? -10.245 7.768 12.038 1.00 98.19 96 GLN A N 1
ATOM 777 C CA . GLN A 1 96 ? -10.679 8.502 13.226 1.00 98.19 96 GLN A CA 1
ATOM 778 C C . GLN A 1 96 ? -10.483 7.677 14.503 1.00 98.19 96 GLN A C 1
ATOM 780 O O . GLN A 1 96 ? -9.903 8.171 15.466 1.00 98.19 96 GLN A O 1
ATOM 785 N N . LEU A 1 97 ? -10.921 6.414 14.517 1.00 98.44 97 LEU A N 1
ATOM 786 C CA . LEU A 1 97 ? -10.764 5.551 15.690 1.00 98.44 97 LEU A CA 1
ATOM 787 C C . LEU A 1 97 ? -9.287 5.281 16.011 1.00 98.44 97 LEU A C 1
ATOM 789 O O . LEU A 1 97 ? -8.911 5.290 17.182 1.00 98.44 97 LEU A O 1
ATOM 793 N N . ALA A 1 98 ? -8.447 5.080 14.994 1.00 97.88 98 ALA A N 1
ATOM 794 C CA . ALA A 1 98 ? -7.002 4.950 15.160 1.00 97.88 98 ALA A CA 1
ATOM 795 C C . ALA A 1 98 ? -6.388 6.232 15.751 1.00 97.88 98 ALA A C 1
ATOM 797 O O . ALA A 1 98 ? -5.615 6.164 16.707 1.00 97.88 98 ALA A O 1
ATOM 798 N N . SER A 1 99 ? -6.799 7.406 15.259 1.00 97.50 99 SER A N 1
ATOM 799 C CA . SER A 1 99 ? -6.379 8.709 15.799 1.00 97.50 99 SER A CA 1
ATOM 800 C C . SER A 1 99 ? -6.833 8.924 17.249 1.00 97.50 99 SER A C 1
ATOM 802 O O . SER A 1 99 ? -6.125 9.561 18.030 1.00 97.50 99 SER A O 1
ATOM 804 N N . ASP A 1 100 ? -7.976 8.348 17.631 1.00 98.06 100 ASP A N 1
ATOM 805 C CA . ASP A 1 100 ? -8.496 8.346 19.004 1.00 98.06 100 ASP A CA 1
ATOM 806 C C . ASP A 1 100 ? -7.794 7.314 19.917 1.00 98.06 100 ASP A C 1
ATOM 808 O O . ASP A 1 100 ? -8.114 7.211 21.105 1.00 98.06 100 ASP A O 1
ATOM 812 N N . GLY A 1 101 ? -6.811 6.574 19.393 1.00 97.56 101 GLY A N 1
ATOM 813 C CA . GLY A 1 101 ? -5.984 5.629 20.144 1.00 97.56 101 GLY A CA 1
ATOM 814 C C . GLY A 1 101 ? -6.524 4.200 20.182 1.00 97.56 101 GLY A C 1
ATOM 815 O O . GLY A 1 101 ? -6.146 3.436 21.070 1.00 97.56 101 GLY A O 1
ATOM 816 N N . ALA A 1 102 ? -7.420 3.822 19.266 1.00 98.06 102 ALA A N 1
ATOM 817 C CA . ALA A 1 102 ? -7.832 2.430 19.130 1.00 98.06 102 ALA A CA 1
ATOM 818 C C . ALA A 1 102 ? -6.674 1.566 18.602 1.00 98.06 102 ALA A C 1
ATOM 820 O O . ALA A 1 102 ? -6.081 1.857 17.566 1.00 98.06 102 ALA A O 1
ATOM 821 N N . GLU A 1 103 ? -6.395 0.465 19.298 1.00 97.94 103 GLU A N 1
ATOM 822 C CA . GLU A 1 103 ? -5.402 -0.524 18.874 1.00 97.94 103 GLU A CA 1
ATOM 823 C C . GLU A 1 103 ? -5.833 -1.219 17.574 1.00 97.94 103 GLU A C 1
ATOM 825 O O . GLU A 1 103 ? -7.008 -1.571 17.413 1.00 97.94 103 GLU A O 1
ATOM 830 N N . VAL A 1 104 ? -4.875 -1.509 16.687 1.00 96.56 104 VAL A N 1
ATOM 831 C CA . VAL A 1 104 ? -5.138 -2.154 15.385 1.00 96.56 104 VAL A CA 1
ATOM 832 C C . VAL A 1 104 ? -5.922 -3.455 15.544 1.00 96.56 104 VAL A C 1
ATOM 834 O O . VAL A 1 104 ? -6.887 -3.680 14.821 1.00 96.56 104 VAL A O 1
ATOM 837 N N . GLU A 1 105 ? -5.585 -4.291 16.525 1.00 97.25 105 GLU A N 1
ATOM 838 C CA . GLU A 1 105 ? -6.291 -5.558 16.753 1.00 97.25 105 GLU A CA 1
ATOM 839 C C . GLU A 1 105 ? -7.774 -5.352 17.118 1.00 97.25 105 GLU A C 1
ATOM 841 O O . GLU A 1 105 ? -8.634 -6.128 16.706 1.00 97.25 105 GLU A O 1
ATOM 846 N N . THR A 1 106 ? -8.105 -4.261 17.819 1.00 98.19 106 THR A N 1
ATOM 847 C CA . THR A 1 106 ? -9.506 -3.903 18.109 1.00 98.19 106 THR A CA 1
ATOM 848 C C . THR A 1 106 ? -10.223 -3.465 16.835 1.00 98.19 106 THR A C 1
ATOM 850 O O . THR A 1 106 ? -11.356 -3.876 16.583 1.00 98.19 106 THR A O 1
ATOM 853 N N . LEU A 1 107 ? -9.553 -2.663 16.002 1.00 98.44 107 LEU A N 1
ATOM 854 C CA . LEU A 1 107 ? -10.091 -2.223 14.717 1.00 98.44 107 LEU A CA 1
ATOM 855 C C . LEU A 1 107 ? -10.328 -3.416 13.784 1.00 98.44 107 LEU A C 1
ATOM 857 O O . LEU A 1 107 ? -11.391 -3.507 13.181 1.00 98.44 107 LEU A O 1
ATOM 861 N N . ARG A 1 108 ? -9.400 -4.375 13.713 1.00 98.25 108 ARG A N 1
ATOM 862 C CA . ARG A 1 108 ? -9.551 -5.587 12.891 1.00 98.25 108 ARG A CA 1
ATOM 863 C C . ARG A 1 108 ? -10.775 -6.403 13.290 1.00 98.25 108 ARG A C 1
ATOM 865 O O . ARG A 1 108 ? -11.541 -6.813 12.425 1.00 98.25 108 ARG A O 1
ATOM 872 N N . GLN A 1 109 ? -11.012 -6.568 14.590 1.00 97.88 109 GLN A N 1
ATOM 873 C CA . GLN A 1 109 ? -12.211 -7.248 15.091 1.00 97.88 109 GLN A CA 1
ATOM 874 C C . GLN A 1 109 ? -13.499 -6.479 14.764 1.00 97.88 109 GLN A C 1
ATOM 876 O O . GLN A 1 109 ? -14.521 -7.084 14.444 1.00 97.88 109 GLN A O 1
ATOM 881 N N . GLN A 1 110 ? -13.462 -5.146 14.835 1.00 98.31 110 GLN A N 1
ATOM 882 C CA . GLN A 1 110 ? -14.612 -4.293 14.535 1.00 98.31 110 GLN A CA 1
ATOM 883 C C . GLN A 1 110 ? -14.928 -4.222 13.031 1.00 98.31 110 GLN A C 1
ATOM 885 O O . GLN A 1 110 ? -16.099 -4.155 12.655 1.00 98.31 110 GLN A O 1
ATOM 890 N N . PHE A 1 111 ? -13.905 -4.254 12.179 1.00 98.25 111 PHE A N 1
ATOM 891 C CA . PHE A 1 111 ? -13.998 -4.166 10.721 1.00 98.25 111 PHE A CA 1
ATOM 892 C C . PHE A 1 111 ? -13.593 -5.494 10.063 1.00 98.25 111 PHE A C 1
ATOM 894 O O . PHE A 1 111 ? -12.787 -5.528 9.136 1.00 98.25 111 PHE A O 1
ATOM 901 N N . ALA A 1 112 ? -14.193 -6.593 10.528 1.00 97.69 112 ALA A N 1
ATOM 902 C CA . ALA A 1 112 ? -13.886 -7.951 10.068 1.00 97.69 112 ALA A CA 1
ATOM 903 C C . ALA A 1 112 ? -14.163 -8.191 8.567 1.00 97.69 112 ALA A C 1
ATOM 905 O O . ALA A 1 112 ? -13.649 -9.148 7.997 1.00 97.69 112 ALA A O 1
ATOM 906 N N . ASP A 1 113 ? -14.911 -7.303 7.896 1.00 97.00 113 ASP A N 1
ATOM 907 C CA . ASP A 1 113 ? -15.130 -7.341 6.439 1.00 97.00 113 ASP A CA 1
ATOM 908 C C . ASP A 1 113 ? -13.804 -7.328 5.637 1.00 97.00 113 ASP A C 1
ATOM 910 O O . ASP A 1 113 ? -13.781 -7.761 4.486 1.00 97.00 113 ASP A O 1
ATOM 914 N N . PHE A 1 114 ? -12.702 -6.839 6.222 1.00 98.31 114 PHE A N 1
ATOM 915 C CA . PHE A 1 114 ? -11.375 -6.838 5.593 1.00 98.31 114 PHE A CA 1
ATOM 916 C C . PHE A 1 114 ? -10.633 -8.183 5.687 1.00 98.31 114 PHE A C 1
ATOM 918 O O . PHE A 1 114 ? -9.683 -8.383 4.936 1.00 98.31 114 PHE A O 1
ATOM 925 N N . GLU A 1 115 ? -11.057 -9.125 6.538 1.00 98.00 115 GLU A N 1
ATOM 926 C CA . GLU A 1 115 ? -10.347 -10.399 6.755 1.00 98.00 115 GLU A CA 1
ATOM 927 C C . GLU A 1 115 ? -10.254 -11.242 5.470 1.00 98.00 115 GLU A C 1
ATOM 929 O O . GLU A 1 115 ? -9.215 -11.834 5.178 1.00 98.00 115 GLU A O 1
ATOM 934 N N . GLU A 1 116 ? -11.310 -11.247 4.648 1.00 97.88 116 GLU A N 1
ATOM 935 C CA . GLU A 1 116 ? -11.297 -11.937 3.349 1.00 97.88 116 GLU A CA 1
ATOM 936 C C . GLU A 1 116 ? -10.284 -11.305 2.378 1.00 97.88 116 GLU A C 1
ATOM 938 O O . GLU A 1 116 ? -9.672 -12.007 1.572 1.00 97.88 116 GLU A O 1
ATOM 943 N N . LEU A 1 117 ? -10.062 -9.989 2.471 1.00 98.00 117 LEU A N 1
ATOM 944 C CA . LEU A 1 117 ? -9.084 -9.284 1.642 1.00 98.00 117 LEU A CA 1
ATOM 945 C C . LEU A 1 117 ? -7.654 -9.530 2.103 1.00 98.00 117 LEU A C 1
ATOM 947 O O . LEU A 1 117 ? -6.785 -9.714 1.253 1.00 98.00 117 LEU A O 1
ATOM 951 N N . ASP A 1 118 ? -7.422 -9.561 3.417 1.00 98.56 118 ASP A N 1
ATOM 952 C CA . ASP A 1 118 ? -6.128 -9.932 3.995 1.00 98.56 118 ASP A CA 1
ATOM 953 C C . ASP A 1 118 ? -5.726 -11.329 3.489 1.00 98.56 118 ASP A C 1
ATOM 955 O O . ASP A 1 118 ? -4.650 -11.504 2.919 1.00 98.56 118 ASP A O 1
ATOM 959 N N . ALA A 1 119 ? -6.639 -12.303 3.588 1.00 98.44 119 ALA A N 1
ATOM 960 C CA . ALA A 1 119 ? -6.418 -13.660 3.091 1.00 98.44 119 ALA A CA 1
ATOM 961 C C . ALA A 1 119 ? -6.161 -13.697 1.574 1.00 98.44 119 ALA A C 1
ATOM 963 O O . ALA A 1 119 ? -5.198 -14.317 1.124 1.00 98.44 119 ALA A O 1
ATOM 964 N N . ALA A 1 120 ? -6.973 -12.991 0.779 1.00 98.38 120 ALA A N 1
ATOM 965 C CA . ALA A 1 120 ? -6.790 -12.927 -0.671 1.00 98.38 120 ALA A CA 1
ATOM 966 C C . ALA A 1 120 ? -5.454 -12.277 -1.076 1.00 98.38 120 ALA A C 1
ATOM 968 O O . ALA A 1 120 ? -4.878 -12.642 -2.103 1.00 98.38 120 ALA A O 1
ATOM 969 N N . TYR A 1 121 ? -4.957 -11.319 -0.289 1.00 98.56 121 TYR A N 1
ATOM 970 C CA . TYR A 1 121 ? -3.633 -10.742 -0.485 1.00 98.56 121 TYR A CA 1
ATOM 971 C C . TYR A 1 121 ? -2.538 -11.775 -0.202 1.00 98.56 121 TYR A C 1
ATOM 973 O O . TYR A 1 121 ? -1.707 -12.018 -1.077 1.00 98.56 121 TYR A O 1
ATOM 981 N N . TYR A 1 122 ? -2.578 -12.436 0.960 1.00 98.44 122 TYR A N 1
ATOM 982 C CA . TYR A 1 122 ? -1.595 -13.459 1.340 1.00 98.44 122 TYR A CA 1
ATOM 983 C C . TYR A 1 122 ? -1.519 -14.614 0.338 1.00 98.44 122 TYR A C 1
ATOM 985 O O . TYR A 1 122 ? -0.428 -15.085 0.030 1.00 98.44 122 TYR A O 1
ATOM 993 N N . ASP A 1 123 ? -2.655 -15.023 -0.226 1.00 98.19 123 ASP A N 1
ATOM 994 C CA . ASP A 1 123 ? -2.714 -16.100 -1.217 1.00 98.19 123 ASP A CA 1
ATOM 995 C C . ASP A 1 123 ? -2.028 -15.752 -2.548 1.00 98.19 123 ASP A C 1
ATOM 997 O O . ASP A 1 123 ? -1.708 -16.654 -3.325 1.00 98.19 123 ASP A O 1
ATOM 1001 N N . CYS A 1 124 ? -1.837 -14.464 -2.859 1.00 96.81 124 CYS A N 1
ATOM 1002 C CA . CYS A 1 124 ? -1.357 -14.036 -4.176 1.00 96.81 124 CYS A CA 1
ATOM 1003 C C . CYS A 1 124 ? -0.064 -13.220 -4.179 1.00 96.81 124 CYS A C 1
ATOM 1005 O O . CYS A 1 124 ? 0.541 -13.062 -5.243 1.00 96.81 124 CYS A O 1
ATOM 1007 N N . VAL A 1 125 ? 0.354 -12.699 -3.025 1.00 97.12 125 VAL A N 1
ATOM 1008 C CA . VAL A 1 125 ? 1.448 -11.730 -2.928 1.00 97.12 125 VAL A CA 1
ATOM 1009 C C . VAL A 1 125 ? 2.779 -12.281 -3.439 1.00 97.12 125 VAL A C 1
ATOM 1011 O O . VAL A 1 125 ? 3.451 -11.578 -4.185 1.00 97.12 125 VAL A O 1
ATOM 1014 N N . ASP A 1 126 ? 3.125 -13.536 -3.136 1.00 95.81 126 ASP A N 1
ATOM 1015 C CA . ASP A 1 126 ? 4.406 -14.137 -3.539 1.00 95.81 126 ASP A CA 1
ATOM 1016 C C . ASP A 1 126 ? 4.577 -14.180 -5.070 1.00 95.81 126 ASP A C 1
ATOM 1018 O O . ASP A 1 126 ? 5.611 -13.764 -5.606 1.00 95.81 126 ASP A O 1
ATOM 1022 N N . ASP A 1 127 ? 3.541 -14.630 -5.786 1.00 97.06 127 ASP A N 1
ATOM 1023 C CA . ASP A 1 127 ? 3.543 -14.731 -7.250 1.00 97.06 127 ASP A CA 1
ATOM 1024 C C . ASP A 1 127 ? 3.601 -13.341 -7.907 1.00 97.06 127 ASP A C 1
ATOM 1026 O O . ASP A 1 127 ? 4.368 -13.101 -8.845 1.00 97.06 127 ASP A O 1
ATOM 1030 N N . ASP A 1 128 ? 2.796 -12.399 -7.411 1.00 97.75 128 ASP A N 1
ATOM 1031 C CA . ASP A 1 128 ? 2.735 -11.043 -7.955 1.00 97.75 128 ASP A CA 1
ATOM 1032 C C . ASP A 1 128 ? 4.006 -10.228 -7.609 1.00 97.75 128 ASP A C 1
ATOM 1034 O O . ASP A 1 128 ? 4.441 -9.402 -8.425 1.00 97.75 128 ASP A O 1
ATOM 1038 N N . TRP A 1 129 ? 4.669 -10.499 -6.474 1.00 96.75 129 TRP A N 1
ATOM 1039 C CA . TRP A 1 129 ? 5.965 -9.898 -6.130 1.00 96.75 129 TRP A CA 1
ATOM 1040 C C . TRP A 1 129 ? 7.062 -10.320 -7.102 1.00 96.75 129 TRP A C 1
ATOM 1042 O O . TRP A 1 129 ? 7.870 -9.484 -7.518 1.00 96.75 129 TRP A O 1
ATOM 1052 N N . GLN A 1 130 ? 7.077 -11.587 -7.527 1.00 97.50 130 GLN A N 1
ATOM 1053 C CA . GLN A 1 130 ? 8.032 -12.043 -8.535 1.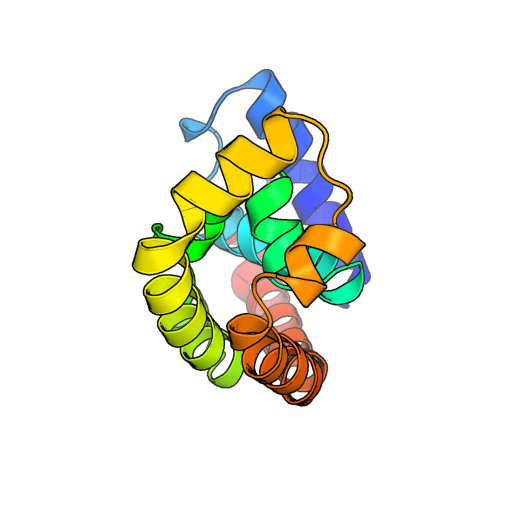00 97.50 130 GLN A CA 1
ATOM 1054 C C . GLN A 1 130 ? 7.881 -11.242 -9.838 1.00 97.50 130 GLN A C 1
ATOM 1056 O O . GLN A 1 130 ? 8.876 -10.788 -10.411 1.00 97.50 130 GLN A O 1
ATOM 1061 N N . ILE A 1 131 ? 6.642 -11.000 -10.274 1.00 98.38 131 ILE A N 1
ATOM 1062 C CA . ILE A 1 131 ? 6.354 -10.207 -11.476 1.00 98.38 131 ILE A CA 1
ATOM 1063 C C . ILE A 1 131 ? 6.835 -8.760 -11.302 1.00 98.38 131 ILE A C 1
ATOM 1065 O O . ILE A 1 131 ? 7.442 -8.201 -12.220 1.00 98.38 131 ILE A O 1
ATOM 1069 N N . ALA A 1 132 ? 6.618 -8.150 -10.133 1.00 98.25 132 ALA A N 1
ATOM 1070 C CA . ALA A 1 132 ? 7.118 -6.805 -9.857 1.00 98.25 132 ALA A CA 1
ATOM 1071 C C . ALA A 1 132 ? 8.656 -6.752 -9.912 1.00 98.25 132 ALA A C 1
ATOM 1073 O O . ALA A 1 132 ? 9.217 -5.879 -10.576 1.00 98.25 132 ALA A O 1
ATOM 1074 N N . CYS A 1 133 ? 9.350 -7.716 -9.298 1.00 98.06 133 CYS A N 1
ATOM 1075 C CA . CYS A 1 133 ? 10.810 -7.809 -9.352 1.00 98.06 133 CYS A CA 1
ATOM 1076 C C . CYS A 1 133 ? 11.338 -7.936 -10.789 1.00 98.06 133 CYS A C 1
ATOM 1078 O O . CYS A 1 133 ? 12.336 -7.299 -11.145 1.00 98.06 133 CYS A O 1
ATOM 1080 N N . GLU A 1 134 ? 10.682 -8.741 -11.627 1.00 98.19 134 GLU A N 1
ATOM 1081 C CA . GLU A 1 134 ? 11.020 -8.888 -13.046 1.00 98.19 134 GLU A CA 1
ATOM 1082 C C . GLU A 1 134 ? 10.770 -7.591 -13.831 1.00 98.19 134 GLU A C 1
ATOM 1084 O O . GLU A 1 134 ? 11.611 -7.179 -14.643 1.00 98.19 134 GLU A O 1
ATOM 1089 N N . TYR A 1 135 ? 9.649 -6.912 -13.564 1.00 98.44 135 TYR A N 1
ATOM 1090 C CA . TYR A 1 135 ? 9.306 -5.645 -14.204 1.00 98.44 135 TYR A CA 1
ATOM 1091 C C . TYR A 1 135 ? 10.326 -4.553 -13.875 1.00 98.44 135 TYR A C 1
ATOM 1093 O O . TYR A 1 135 ? 10.868 -3.937 -14.797 1.00 98.44 135 TYR A O 1
ATOM 1101 N N . VAL A 1 136 ? 10.634 -4.341 -12.592 1.00 98.12 136 VAL A N 1
ATOM 1102 C CA . VAL A 1 136 ? 11.602 -3.325 -12.147 1.00 98.12 136 VAL A CA 1
ATOM 1103 C C . VAL A 1 136 ? 12.992 -3.635 -12.707 1.00 98.12 136 VAL A C 1
ATOM 1105 O O . VAL A 1 136 ? 13.647 -2.744 -13.248 1.00 98.12 136 VAL A O 1
ATOM 1108 N N . ALA A 1 137 ? 13.420 -4.902 -12.693 1.00 97.31 137 ALA A N 1
ATOM 1109 C CA . ALA A 1 137 ? 14.709 -5.301 -13.259 1.00 97.31 137 ALA A CA 1
ATOM 1110 C C . ALA A 1 137 ? 14.819 -5.008 -14.764 1.00 97.31 137 ALA A C 1
ATOM 1112 O O . ALA A 1 137 ? 15.857 -4.536 -15.230 1.00 97.31 137 ALA A O 1
ATOM 1113 N N . THR A 1 138 ? 13.748 -5.250 -15.521 1.00 98.00 138 THR A N 1
ATOM 1114 C CA . THR A 1 138 ? 13.717 -5.028 -16.977 1.00 98.00 138 THR A CA 1
ATOM 1115 C C . THR A 1 138 ? 13.562 -3.546 -17.342 1.00 98.00 138 THR A C 1
ATOM 1117 O O . THR A 1 138 ? 13.925 -3.137 -18.443 1.00 98.00 138 THR A O 1
ATOM 1120 N N . ASN A 1 139 ? 13.053 -2.723 -16.421 1.00 97.69 139 ASN A N 1
ATOM 1121 C CA . ASN A 1 139 ? 12.769 -1.300 -16.628 1.00 97.69 139 ASN A CA 1
ATOM 1122 C C . ASN A 1 139 ? 13.585 -0.395 -15.690 1.00 97.69 139 ASN A C 1
ATOM 1124 O O . ASN A 1 139 ? 13.134 0.698 -15.350 1.00 97.69 139 ASN A O 1
ATOM 1128 N N . SER A 1 140 ? 14.778 -0.828 -15.274 1.00 95.94 140 SER A N 1
ATOM 1129 C CA . SER A 1 140 ? 15.560 -0.202 -14.194 1.00 95.94 140 SER A CA 1
ATOM 1130 C C . SER A 1 140 ? 15.779 1.306 -14.354 1.00 95.94 140 SER A C 1
ATOM 1132 O O . SER A 1 140 ? 15.759 2.035 -13.367 1.00 95.94 140 SER A O 1
ATOM 1134 N N . SER A 1 141 ? 15.892 1.813 -15.587 1.00 96.88 141 SER A N 1
ATOM 1135 C CA . SER A 1 141 ? 16.045 3.247 -15.872 1.00 96.88 141 SER A CA 1
ATOM 1136 C C . SER A 1 141 ? 14.874 4.121 -15.408 1.00 96.88 141 SER A C 1
ATOM 1138 O O . SER A 1 141 ? 15.028 5.334 -15.341 1.00 96.88 141 SER A O 1
ATOM 1140 N N . LYS A 1 142 ? 13.699 3.541 -15.130 1.00 97.06 142 LYS A N 1
ATOM 1141 C CA . LYS A 1 142 ? 12.535 4.260 -14.584 1.00 97.06 142 LYS A CA 1
ATOM 1142 C C . LYS A 1 142 ? 12.572 4.396 -13.056 1.00 97.06 142 LYS A C 1
ATOM 1144 O O . LYS A 1 142 ? 11.813 5.185 -12.503 1.00 97.06 142 LYS A O 1
ATOM 1149 N N . PHE A 1 143 ? 13.429 3.618 -12.396 1.00 96.69 143 PHE A N 1
ATOM 1150 C CA . PHE A 1 143 ? 13.462 3.445 -10.941 1.00 96.69 143 PHE A CA 1
ATOM 1151 C C . PHE A 1 143 ? 14.723 4.026 -10.286 1.00 96.69 143 PHE A C 1
ATOM 1153 O O . PHE A 1 143 ? 14.817 4.060 -9.063 1.00 96.69 143 PHE A O 1
ATOM 1160 N N . ILE A 1 144 ? 15.676 4.514 -11.079 1.00 88.94 144 ILE A N 1
ATOM 1161 C CA . ILE A 1 144 ? 16.840 5.255 -10.579 1.00 88.94 144 ILE A CA 1
ATOM 1162 C C . ILE A 1 144 ? 16.438 6.659 -10.094 1.00 88.94 144 ILE A C 1
ATOM 1164 O O . ILE A 1 144 ? 15.510 7.257 -10.642 1.00 88.94 144 ILE A O 1
ATOM 1168 N N . LEU A 1 145 ? 17.128 7.154 -9.063 1.00 81.75 145 LEU A N 1
ATOM 1169 C CA . LEU A 1 145 ? 16.936 8.480 -8.457 1.00 81.75 145 LEU A CA 1
ATOM 1170 C C . LEU A 1 145 ? 17.689 9.613 -9.167 1.00 81.75 145 LEU A C 1
ATOM 1172 O O . LEU A 1 145 ? 18.720 9.327 -9.817 1.00 81.75 145 LEU A O 1
#

Sequence (145 aa):
MKPEDLFELSTQYWDRLDEQGAESLNDEQHTLLALCYLDAQVQEGGFVQLIATGFGEYVLLNPVADSLRRWRIKAIPKVLEQAKMLYQKYGEQIEQLASDGAEVETLRQQFADFEELDAAYYDCVDDDWQIACEYVATNSSKFIL